Protein AF-A0AAW8LAY3-F1 (afdb_monomer_lite)

Secondary structure (DSSP, 8-state):
-HHHHGGG---------HHHHIIIIITTHHHHHHHHSS--HHHHHHHHHHHHHHHHHHHTT--EEE----GGGTTSGGGSHHHHHHHHHHHHTTT-EEE-TTTTT--SHHHHHHHHHHTT---S--PPPPTTTTSSPPPPHHHHHHHHHHHHHHHHHHHHHHTT------S---------

Sequence (180 aa):
MRSRFGGLMLRHVKQDISGSFRSLAIADLEQDILTYRKNLVLLGEKIAIHCHVIDYCKRNDITIVNDGIAVYQKEFPEQRSVAKDYFVEFMKGYGITYESPIYDWAQSSDDVKYKLLQLGLSTKSLEGLSIFADSFTTPSDEVVLQYLRDKERKAVDIIDFFQGSIVNSSTSLEGSRYAK

Foldseek 3Di:
DCVVCPPVDPDDDDDDLPVQLCVQQNVCPVVLCVVQVWRCSVVSVLLSVLLVVLLVCVVVVNAEAEDAQAQCVCLRLCNNPLNVVVSCVVSVVSNHHYYHPCHDVPNDLVSVLVVCVVVVHDSDDPDDDDPSPPPGGRGDSVSSNVSCVVSVVVSVVSSCVSVVNPPPPDDDPDDDDDDD

Radius of gyration: 19.92 Å; chains: 1; bounding box: 48×43×68 Å

pLDDT: mean 88.76, std 15.44, range [35.16, 98.69]

Organism: NCBI:txid544580

Structure (mmCIF, N/CA/C/O backbone):
data_AF-A0AAW8LAY3-F1
#
_entry.id   AF-A0AAW8LAY3-F1
#
loop_
_atom_site.group_PDB
_atom_site.id
_atom_site.type_symbol
_atom_site.label_atom_id
_atom_site.label_alt_id
_atom_site.label_comp_id
_atom_site.label_asym_id
_atom_site.label_entity_id
_atom_site.label_seq_id
_atom_site.pdbx_PDB_ins_code
_atom_site.Cartn_x
_atom_site.Cartn_y
_atom_site.Cartn_z
_atom_site.occupancy
_atom_site.B_iso_or_equiv
_atom_site.auth_seq_id
_atom_site.auth_comp_id
_atom_site.auth_asym_id
_atom_site.auth_atom_id
_atom_site.pdbx_PDB_model_num
ATOM 1 N N . MET A 1 1 ? -6.657 -17.813 15.438 1.00 66.62 1 MET A N 1
ATOM 2 C CA . MET A 1 1 ? -6.181 -16.479 15.872 1.00 66.62 1 MET A CA 1
ATOM 3 C C . MET A 1 1 ? -6.601 -16.137 17.305 1.00 66.62 1 MET A C 1
ATOM 5 O O . MET A 1 1 ? -5.699 -15.908 18.096 1.00 66.62 1 MET A O 1
ATOM 9 N N . ARG A 1 2 ? -7.890 -16.198 17.709 1.00 72.88 2 ARG A N 1
ATOM 10 C CA . ARG A 1 2 ? -8.289 -15.997 19.134 1.00 72.88 2 ARG A CA 1
ATOM 11 C C . ARG A 1 2 ? -7.567 -16.928 20.113 1.00 72.88 2 ARG A C 1
ATOM 13 O O . ARG A 1 2 ? -7.111 -16.473 21.147 1.00 72.88 2 ARG A O 1
ATOM 20 N N . SER A 1 3 ? -7.385 -18.198 19.751 1.00 74.38 3 SER A N 1
ATOM 21 C CA . SER A 1 3 ? -6.624 -19.167 20.556 1.00 74.38 3 SER A CA 1
ATOM 22 C C . SER A 1 3 ? -5.154 -18.789 20.783 1.00 74.38 3 SER A C 1
ATOM 24 O O . SER A 1 3 ? -4.560 -19.259 21.742 1.00 74.38 3 SER A O 1
ATOM 26 N N . ARG A 1 4 ? -4.566 -17.958 19.910 1.00 72.31 4 ARG A N 1
ATOM 27 C CA . ARG A 1 4 ? -3.151 -17.559 19.961 1.00 72.31 4 ARG A CA 1
ATOM 28 C C . ARG A 1 4 ? -2.944 -16.190 20.613 1.00 72.31 4 ARG A C 1
ATOM 30 O O . ARG A 1 4 ? -1.935 -15.994 21.269 1.00 72.31 4 ARG A O 1
ATOM 37 N N . PHE A 1 5 ? -3.884 -15.261 20.428 1.00 77.50 5 PHE A N 1
ATOM 38 C CA . PHE A 1 5 ? -3.764 -13.869 20.888 1.00 77.50 5 PHE A CA 1
ATOM 39 C C . PHE A 1 5 ? -4.748 -13.495 22.010 1.00 77.50 5 PHE A C 1
ATOM 41 O O . PHE A 1 5 ? -4.717 -12.374 22.508 1.00 77.50 5 PHE A O 1
ATOM 48 N N . GLY A 1 6 ? -5.615 -14.420 22.433 1.00 80.56 6 GLY A N 1
ATOM 49 C CA . GLY A 1 6 ? -6.533 -14.230 23.557 1.00 80.56 6 GLY A CA 1
ATOM 50 C C . GLY A 1 6 ? -7.380 -12.961 23.429 1.00 80.56 6 GLY A C 1
ATOM 51 O O . GLY A 1 6 ? -7.907 -12.659 22.357 1.00 80.56 6 GLY A O 1
ATOM 52 N N . GLY A 1 7 ? -7.484 -12.214 24.532 1.00 83.75 7 GLY A N 1
ATOM 53 C CA . GLY A 1 7 ? -8.219 -10.948 24.605 1.00 83.75 7 GLY A CA 1
ATOM 54 C C . GLY A 1 7 ? -7.573 -9.777 23.855 1.00 83.75 7 GLY A C 1
ATOM 55 O O . GLY A 1 7 ? -8.236 -8.764 23.666 1.00 83.75 7 GLY A O 1
ATOM 56 N N . LEU A 1 8 ? -6.324 -9.910 23.386 1.00 84.00 8 LEU A N 1
ATOM 57 C CA . LEU A 1 8 ? -5.666 -8.866 22.588 1.00 84.00 8 LEU A CA 1
ATOM 58 C C . LEU A 1 8 ? -6.266 -8.760 21.183 1.00 84.00 8 LEU A C 1
ATOM 60 O O . LEU A 1 8 ? -6.207 -7.707 20.557 1.00 84.00 8 LEU A O 1
ATOM 64 N N . MET A 1 9 ? -6.854 -9.847 20.673 1.00 84.81 9 MET A N 1
ATOM 65 C CA . MET A 1 9 ? -7.484 -9.844 19.360 1.00 84.81 9 MET A CA 1
ATOM 66 C C . MET A 1 9 ? -8.998 -9.678 19.479 1.00 84.81 9 MET A C 1
ATOM 68 O O . MET A 1 9 ? -9.739 -10.641 19.698 1.00 84.81 9 MET A O 1
ATOM 72 N N . LEU A 1 10 ? -9.463 -8.458 19.220 1.00 85.00 10 LEU A N 1
ATOM 73 C CA . LEU A 1 10 ? -10.889 -8.139 19.194 1.00 85.00 10 LEU A CA 1
ATOM 74 C C . LEU A 1 10 ? -11.598 -8.856 18.032 1.00 85.00 10 LEU A C 1
ATOM 76 O O . LEU A 1 10 ? -12.568 -9.598 18.233 1.00 85.00 10 LEU A O 1
ATOM 80 N N . ARG A 1 11 ? -11.077 -8.687 16.811 1.00 88.31 11 ARG A N 1
ATOM 81 C CA . ARG A 1 11 ? -11.679 -9.178 15.565 1.00 88.31 11 ARG A CA 1
ATOM 82 C C . ARG A 1 11 ? -10.597 -9.534 14.541 1.00 88.31 11 ARG A C 1
ATOM 84 O O . ARG A 1 11 ? -9.532 -8.933 14.529 1.00 88.31 11 ARG A O 1
ATOM 91 N N . HIS A 1 12 ? -10.892 -10.507 13.684 1.00 89.94 12 HIS A N 1
ATOM 92 C CA . HIS A 1 12 ? -10.096 -10.839 12.504 1.00 89.94 12 HIS A CA 1
ATOM 93 C C . HIS A 1 12 ? -11.030 -10.853 11.299 1.00 89.94 12 HIS A C 1
ATOM 95 O O . HIS A 1 12 ? -12.048 -11.546 11.329 1.00 89.94 12 HIS A O 1
ATOM 101 N N . VAL A 1 13 ? -10.694 -10.077 10.273 1.00 91.31 13 VAL A N 1
ATOM 102 C CA . VAL A 1 13 ? -11.484 -9.940 9.048 1.00 91.31 13 VAL A CA 1
ATOM 103 C C . VAL A 1 13 ? -10.596 -10.288 7.867 1.00 91.31 13 VAL A C 1
ATOM 105 O O . VAL A 1 13 ? -9.427 -9.917 7.840 1.00 91.31 13 VAL A O 1
ATOM 108 N N . LYS A 1 14 ? -11.165 -11.012 6.906 1.00 92.94 14 LYS A N 1
ATOM 109 C CA . LYS A 1 14 ? -10.557 -11.240 5.598 1.00 92.94 14 LYS A CA 1
ATOM 110 C C . LYS A 1 14 ? -11.341 -10.429 4.579 1.00 92.94 14 LYS A C 1
ATOM 112 O O . LYS A 1 14 ? -12.565 -10.532 4.563 1.00 92.94 14 LYS A O 1
ATOM 117 N N . GLN A 1 15 ? -10.639 -9.643 3.776 1.00 93.31 15 GLN A N 1
ATOM 118 C CA . GLN A 1 15 ? -11.219 -8.884 2.672 1.00 93.31 15 GLN A CA 1
ATOM 119 C C . GLN A 1 15 ? -10.781 -9.514 1.354 1.00 93.31 15 GLN A C 1
ATOM 121 O O . GLN A 1 15 ? -9.627 -9.925 1.223 1.00 93.31 15 GLN A O 1
ATOM 126 N N . ASP A 1 16 ? -11.709 -9.616 0.407 1.00 95.56 16 ASP A N 1
ATOM 127 C CA . ASP A 1 16 ? -11.396 -10.019 -0.960 1.00 95.56 16 ASP A CA 1
ATOM 128 C C . ASP A 1 16 ? -11.080 -8.774 -1.789 1.00 95.56 16 ASP A C 1
ATOM 130 O O . ASP A 1 16 ? -11.956 -7.955 -2.066 1.00 95.56 16 ASP A O 1
ATOM 134 N N . ILE A 1 17 ? -9.818 -8.648 -2.192 1.00 97.31 17 ILE A N 1
ATOM 135 C CA . ILE A 1 17 ? -9.336 -7.524 -2.994 1.00 97.31 17 ILE A CA 1
ATOM 136 C C . ILE A 1 17 ? -9.326 -7.821 -4.497 1.00 97.31 17 ILE A C 1
ATOM 138 O O . ILE A 1 17 ? -8.898 -6.967 -5.270 1.00 97.31 17 ILE A O 1
ATOM 142 N N . SER A 1 18 ? -9.763 -9.008 -4.935 1.00 97.00 18 SER A N 1
ATOM 143 C CA . SER A 1 18 ? -9.556 -9.524 -6.298 1.00 97.00 18 SER A CA 1
ATOM 144 C C . SER A 1 18 ? -9.997 -8.560 -7.405 1.00 97.00 18 SER A C 1
ATOM 146 O O . SER A 1 18 ? -9.266 -8.367 -8.379 1.00 97.00 18 SER A O 1
ATOM 148 N N . GLY A 1 19 ? -11.146 -7.895 -7.247 1.00 97.62 19 GLY A N 1
ATOM 149 C CA . GLY A 1 19 ? -11.651 -6.907 -8.206 1.00 97.62 19 GLY A CA 1
ATOM 150 C C . GLY A 1 19 ? -10.772 -5.654 -8.312 1.00 97.62 19 GLY A C 1
ATOM 151 O O . GLY A 1 19 ? -10.425 -5.224 -9.417 1.00 97.62 19 GLY A O 1
ATOM 152 N N . SER A 1 20 ? -10.363 -5.090 -7.174 1.00 98.19 20 SER A N 1
ATOM 153 C CA . SER A 1 20 ? -9.474 -3.919 -7.126 1.00 98.19 20 SER A CA 1
ATOM 154 C C . SER A 1 20 ? -8.066 -4.269 -7.586 1.00 98.19 20 SER A C 1
ATOM 156 O O . SER A 1 20 ? -7.482 -3.520 -8.360 1.00 98.19 20 SER A O 1
ATOM 158 N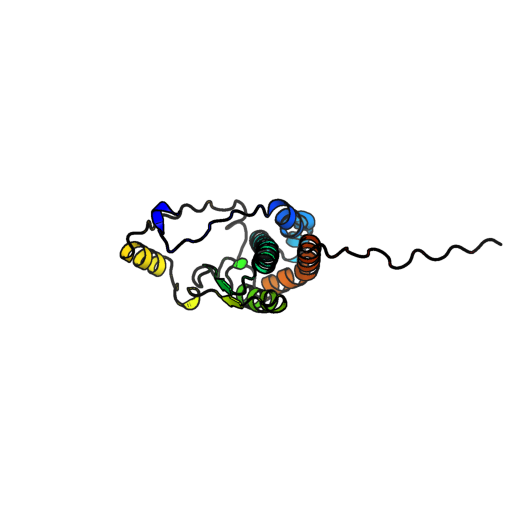 N . PHE A 1 21 ? -7.553 -5.432 -7.186 1.00 98.12 21 PHE A N 1
ATOM 159 C CA . PHE A 1 21 ? -6.267 -5.954 -7.635 1.00 98.12 21 PHE A CA 1
ATOM 160 C C . PHE A 1 21 ? -6.243 -6.128 -9.153 1.00 98.12 21 PHE A C 1
ATOM 162 O O . PHE A 1 21 ? -5.358 -5.592 -9.820 1.00 98.12 21 PHE A O 1
ATOM 169 N N . ARG A 1 22 ? -7.259 -6.790 -9.727 1.00 97.88 22 ARG A N 1
ATOM 170 C CA . ARG A 1 22 ? -7.385 -6.922 -11.183 1.00 97.88 22 ARG A CA 1
ATOM 171 C C . ARG A 1 22 ? -7.383 -5.552 -11.853 1.00 97.88 22 ARG A C 1
ATOM 173 O O . ARG A 1 22 ? -6.690 -5.364 -12.845 1.00 97.88 22 ARG A O 1
ATOM 180 N N . SER A 1 23 ? -8.142 -4.606 -11.311 1.00 97.94 23 SER A N 1
ATOM 181 C CA . SER A 1 23 ? -8.278 -3.271 -11.892 1.00 97.94 23 SER A CA 1
ATOM 182 C C . SER A 1 23 ? -6.981 -2.465 -11.819 1.00 97.94 23 SER A C 1
ATOM 184 O O . SER A 1 23 ? -6.627 -1.820 -12.798 1.00 97.94 23 SER A O 1
ATOM 186 N N . LEU A 1 24 ? -6.265 -2.491 -10.697 1.00 98.12 24 LEU A N 1
ATOM 187 C CA . LEU A 1 24 ? -5.084 -1.652 -10.469 1.00 98.12 24 LEU A CA 1
ATOM 188 C C . LEU A 1 24 ? -3.796 -2.260 -11.034 1.00 98.12 24 LEU A C 1
ATOM 190 O O . LEU A 1 24 ? -2.996 -1.533 -11.616 1.00 98.12 24 LEU A O 1
ATOM 194 N N . ALA A 1 25 ? -3.608 -3.572 -10.877 1.00 96.94 25 ALA A N 1
ATOM 195 C CA . ALA A 1 25 ? -2.337 -4.239 -11.150 1.00 96.94 25 ALA A CA 1
ATOM 196 C C . ALA A 1 25 ? -2.326 -5.076 -12.438 1.00 96.94 25 ALA A C 1
ATOM 198 O O . ALA A 1 25 ? -1.262 -5.288 -13.010 1.00 96.94 25 ALA A 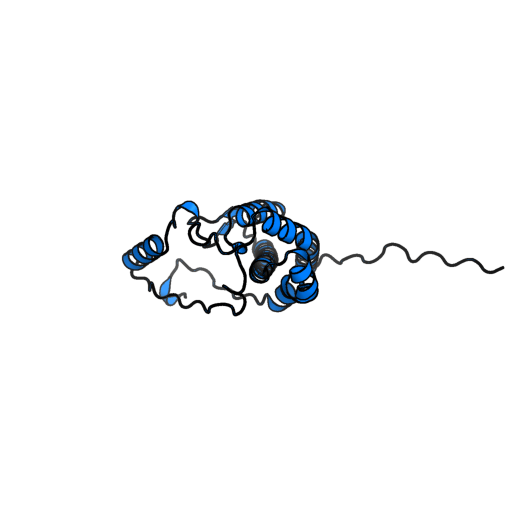O 1
ATOM 199 N N . ILE A 1 26 ? -3.484 -5.587 -12.883 1.00 97.62 26 ILE A N 1
ATOM 200 C CA . ILE A 1 26 ? -3.544 -6.585 -13.969 1.00 97.62 26 ILE A CA 1
ATOM 201 C C . ILE A 1 26 ? -4.116 -6.019 -15.269 1.00 97.62 26 ILE A C 1
ATOM 203 O O . ILE A 1 26 ? -3.617 -6.348 -16.340 1.00 97.62 26 ILE A O 1
ATOM 207 N N . ALA A 1 27 ? -5.159 -5.188 -15.197 1.00 97.19 27 ALA A N 1
ATOM 208 C CA . ALA A 1 27 ? -5.885 -4.707 -16.374 1.00 97.19 27 ALA A CA 1
ATOM 209 C C . ALA A 1 27 ? -4.978 -3.979 -17.379 1.00 97.19 27 ALA A C 1
ATOM 211 O O . ALA A 1 27 ? -5.154 -4.146 -18.581 1.00 97.19 27 ALA A O 1
ATOM 212 N N . ASP A 1 28 ? -3.990 -3.242 -16.868 1.00 94.69 28 ASP A N 1
ATOM 213 C CA . ASP A 1 28 ? -3.059 -2.431 -17.654 1.00 94.69 28 ASP A CA 1
ATOM 214 C C . ASP A 1 28 ? -1.626 -3.012 -17.627 1.00 94.69 28 ASP A C 1
ATOM 216 O O . ASP A 1 28 ? -0.666 -2.316 -17.945 1.00 94.69 28 ASP A O 1
ATOM 220 N N . LEU A 1 29 ? -1.464 -4.289 -17.242 1.00 96.31 29 LEU A N 1
ATOM 221 C CA . LEU A 1 29 ? -0.156 -4.896 -16.951 1.00 96.31 29 LEU A CA 1
ATOM 222 C C . LEU A 1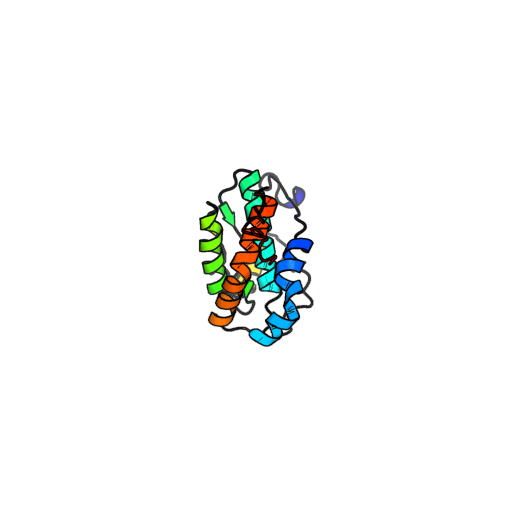 29 ? 0.823 -4.821 -18.128 1.00 96.31 29 LEU A C 1
ATOM 224 O O . LEU A 1 29 ? 2.000 -4.533 -17.934 1.00 96.31 29 LEU A O 1
ATOM 228 N N . GLU A 1 30 ? 0.353 -5.083 -19.347 1.00 97.38 30 GLU A N 1
ATOM 229 C CA . GLU A 1 30 ? 1.197 -4.996 -20.543 1.00 97.38 30 GLU A CA 1
ATOM 230 C C . GLU A 1 30 ? 1.746 -3.576 -20.727 1.00 97.38 30 GLU A C 1
ATOM 232 O O . GLU A 1 30 ? 2.952 -3.390 -20.897 1.00 97.38 30 GLU A O 1
ATOM 237 N N . GLN A 1 31 ? 0.878 -2.567 -20.613 1.00 97.62 31 GLN A N 1
ATOM 238 C CA . GLN A 1 31 ? 1.274 -1.169 -20.731 1.00 97.62 31 GLN A CA 1
ATOM 239 C C . GLN A 1 31 ? 2.221 -0.757 -19.597 1.00 97.62 31 GLN A C 1
ATOM 241 O O . GLN A 1 31 ? 3.205 -0.059 -19.848 1.00 97.62 31 GLN A O 1
ATOM 246 N N . ASP A 1 32 ? 1.974 -1.221 -18.371 1.00 97.00 32 ASP A N 1
ATOM 247 C CA . ASP A 1 32 ? 2.849 -0.971 -17.225 1.00 97.00 32 ASP A CA 1
ATOM 248 C C . ASP A 1 32 ? 4.250 -1.569 -17.467 1.00 97.00 32 ASP A C 1
ATOM 250 O O . ASP A 1 32 ? 5.263 -0.892 -17.277 1.00 97.00 32 ASP A O 1
ATOM 254 N N . ILE A 1 33 ? 4.341 -2.805 -17.974 1.00 96.31 33 ILE A N 1
ATOM 255 C CA . ILE A 1 33 ? 5.625 -3.444 -18.305 1.00 96.31 33 ILE A CA 1
ATOM 256 C C . ILE A 1 33 ? 6.366 -2.656 -19.391 1.00 96.31 33 ILE A C 1
ATOM 258 O O . ILE A 1 33 ? 7.568 -2.415 -19.256 1.00 96.31 33 ILE A O 1
ATOM 262 N N . LEU A 1 34 ? 5.676 -2.230 -20.451 1.00 97.38 34 LEU A N 1
ATOM 263 C CA . LEU A 1 34 ? 6.288 -1.458 -21.539 1.00 97.38 34 LEU A CA 1
ATOM 264 C C . LEU A 1 34 ? 6.784 -0.083 -21.070 1.00 97.38 34 LEU A C 1
ATOM 266 O O . LEU A 1 34 ? 7.837 0.377 -21.520 1.00 97.38 34 LEU A O 1
ATOM 270 N N . THR A 1 35 ? 6.050 0.543 -20.150 1.00 97.62 35 THR A N 1
ATOM 271 C CA . THR A 1 35 ? 6.334 1.888 -19.636 1.00 97.62 35 THR A CA 1
ATOM 272 C C . THR A 1 35 ? 7.478 1.869 -18.628 1.00 97.62 35 THR A C 1
ATOM 274 O O . THR A 1 35 ? 8.488 2.545 -18.815 1.00 97.62 35 THR A O 1
ATOM 277 N N . TYR A 1 36 ? 7.351 1.068 -17.570 1.00 96.88 36 TYR A N 1
ATOM 278 C CA . TYR A 1 36 ? 8.288 1.095 -16.446 1.00 96.88 36 TYR A CA 1
ATOM 279 C C . TYR A 1 36 ? 9.443 0.111 -16.609 1.00 96.88 36 TYR A C 1
ATOM 281 O O . TYR A 1 36 ? 10.474 0.270 -15.957 1.00 96.88 36 TYR A O 1
ATOM 289 N N . ARG A 1 37 ? 9.294 -0.911 -17.468 1.00 95.69 37 ARG A N 1
ATOM 290 C CA . ARG A 1 37 ? 10.273 -2.000 -17.669 1.00 95.69 37 ARG A CA 1
ATOM 291 C C . ARG A 1 37 ? 10.641 -2.718 -16.368 1.00 95.69 37 ARG A C 1
ATOM 293 O O . ARG A 1 37 ? 11.778 -3.155 -16.171 1.00 95.69 37 ARG A O 1
ATOM 300 N N . LYS A 1 38 ? 9.670 -2.806 -15.460 1.00 95.00 38 LYS A N 1
ATOM 301 C CA . LYS A 1 38 ? 9.770 -3.376 -14.114 1.00 95.00 38 LYS A CA 1
ATOM 302 C C . LYS A 1 38 ? 8.473 -4.108 -13.789 1.00 95.00 38 LYS A C 1
ATOM 304 O O . LYS A 1 38 ? 7.419 -3.737 -14.296 1.00 95.00 38 LYS A O 1
ATOM 309 N N . ASN A 1 39 ? 8.547 -5.118 -12.924 1.00 94.12 39 ASN A N 1
ATOM 310 C CA . ASN A 1 39 ? 7.347 -5.727 -12.362 1.00 94.12 39 ASN A CA 1
ATOM 311 C C . ASN A 1 39 ? 6.911 -4.946 -11.118 1.00 94.12 39 ASN A C 1
ATOM 313 O O . ASN A 1 39 ? 7.627 -4.913 -10.120 1.00 94.12 39 ASN A O 1
ATOM 317 N N . LEU A 1 40 ? 5.737 -4.321 -11.206 1.00 96.56 40 LEU A N 1
ATOM 318 C CA . LEU A 1 40 ? 5.128 -3.514 -10.146 1.00 96.56 40 LEU A CA 1
ATOM 319 C C . LEU A 1 40 ? 3.779 -4.097 -9.689 1.00 96.56 40 LEU A C 1
ATOM 321 O O . LEU A 1 40 ? 2.995 -3.414 -9.037 1.00 96.56 40 LEU A O 1
ATOM 325 N N . VAL A 1 41 ? 3.503 -5.371 -9.997 1.00 96.81 41 VAL A N 1
ATOM 326 C CA . VAL A 1 41 ? 2.225 -6.030 -9.675 1.00 96.81 41 VAL A CA 1
ATOM 327 C C . VAL A 1 41 ? 1.947 -6.031 -8.170 1.00 96.81 41 VAL A C 1
ATOM 329 O O . VAL A 1 41 ? 0.833 -5.708 -7.768 1.00 96.81 41 VAL A O 1
ATOM 332 N N . LEU A 1 42 ? 2.949 -6.329 -7.333 1.00 95.31 42 LEU A N 1
ATOM 333 C CA . LEU A 1 42 ? 2.798 -6.326 -5.867 1.00 95.31 42 LEU A CA 1
ATOM 334 C C . LEU A 1 42 ? 2.624 -4.912 -5.294 1.00 95.31 42 LEU A C 1
ATOM 336 O O . LEU A 1 42 ? 1.928 -4.717 -4.298 1.00 95.31 42 LEU A O 1
ATOM 340 N N . LEU A 1 43 ? 3.174 -3.897 -5.965 1.00 97.19 43 LEU A N 1
ATOM 341 C CA . LEU A 1 43 ? 2.898 -2.502 -5.630 1.00 97.19 43 LEU A CA 1
ATOM 342 C C . LEU A 1 43 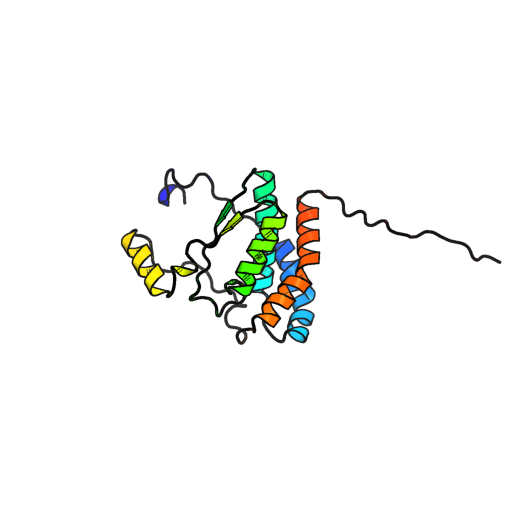? 1.437 -2.154 -5.943 1.00 97.19 43 LEU A C 1
ATOM 344 O O . LEU A 1 43 ? 0.758 -1.573 -5.101 1.00 97.19 43 LEU A O 1
ATOM 348 N N . GLY A 1 44 ? 0.923 -2.580 -7.102 1.00 98.06 44 GLY A N 1
ATOM 349 C CA . GLY A 1 44 ? -0.492 -2.449 -7.458 1.00 98.06 44 GLY A CA 1
ATOM 350 C C . GLY A 1 44 ? -1.431 -3.212 -6.513 1.00 98.06 44 GLY A C 1
ATOM 351 O O . GLY A 1 44 ? -2.490 -2.702 -6.146 1.00 98.06 44 GLY A O 1
ATOM 352 N N . GLU A 1 45 ? -1.027 -4.397 -6.049 1.00 97.12 45 GLU A N 1
ATOM 353 C CA . GLU A 1 45 ? -1.721 -5.133 -4.986 1.00 97.12 45 GLU A CA 1
ATOM 354 C C . GLU A 1 45 ? -1.759 -4.332 -3.682 1.00 97.12 45 GLU A C 1
ATOM 356 O O . GLU A 1 45 ? -2.824 -4.208 -3.074 1.00 97.12 45 GLU A O 1
ATOM 361 N N . LYS A 1 46 ? -0.644 -3.706 -3.281 1.00 97.56 46 LYS A N 1
ATOM 362 C CA . LYS A 1 46 ? -0.617 -2.854 -2.088 1.00 97.56 46 LYS A CA 1
ATOM 363 C C . LYS A 1 46 ? -1.572 -1.665 -2.208 1.00 97.56 46 LYS A C 1
ATOM 365 O O . LYS A 1 46 ? -2.254 -1.359 -1.232 1.00 97.56 46 LYS A O 1
ATOM 370 N N . ILE A 1 47 ? -1.706 -1.046 -3.385 1.00 98.62 47 ILE A N 1
ATOM 371 C CA . ILE A 1 47 ? -2.721 0.001 -3.620 1.00 98.62 47 ILE A CA 1
ATOM 372 C C . ILE A 1 47 ? -4.135 -0.567 -3.424 1.00 98.62 47 ILE A C 1
ATOM 374 O O . ILE A 1 47 ? -4.958 0.043 -2.737 1.00 98.62 47 ILE A O 1
ATOM 378 N N . ALA A 1 48 ? -4.417 -1.754 -3.973 1.00 98.50 48 ALA A N 1
ATOM 379 C CA . ALA A 1 48 ? -5.710 -2.413 -3.806 1.00 98.50 48 ALA A CA 1
ATOM 380 C C . ALA A 1 48 ? -6.018 -2.690 -2.325 1.00 98.50 48 ALA A C 1
ATOM 382 O O . ALA A 1 48 ? -7.116 -2.380 -1.869 1.00 98.50 48 ALA A O 1
ATOM 383 N N . ILE A 1 49 ? -5.045 -3.187 -1.554 1.00 98.12 49 ILE A N 1
ATOM 384 C CA . ILE A 1 49 ? -5.180 -3.378 -0.102 1.00 98.12 49 ILE A CA 1
ATOM 385 C C . ILE A 1 49 ? -5.562 -2.060 0.581 1.00 98.12 49 ILE A C 1
ATOM 387 O O . ILE A 1 49 ? -6.523 -2.037 1.347 1.00 98.12 49 ILE A O 1
ATOM 391 N N . HIS A 1 50 ? -4.872 -0.956 0.274 1.00 98.56 50 HIS A N 1
ATOM 392 C CA . HIS A 1 50 ? -5.161 0.344 0.889 1.00 98.56 50 HIS A CA 1
ATOM 393 C C . HIS A 1 50 ? -6.571 0.844 0.566 1.00 98.56 50 HIS A C 1
ATOM 395 O O . HIS A 1 50 ? -7.243 1.347 1.462 1.00 98.56 50 HIS A O 1
ATOM 401 N N . CYS A 1 51 ? -7.075 0.632 -0.656 1.00 98.62 51 CYS A N 1
ATOM 402 C CA . CYS A 1 51 ? -8.455 0.994 -1.005 1.00 98.62 51 CYS A CA 1
ATOM 403 C C . CYS A 1 51 ? -9.480 0.301 -0.089 1.00 98.62 51 CYS A C 1
ATOM 405 O O . CYS A 1 51 ? -10.409 0.934 0.415 1.00 98.62 51 CYS A O 1
ATOM 407 N N . HIS A 1 52 ? -9.290 -0.998 0.158 1.00 98.38 52 HIS A N 1
ATOM 408 C CA . HIS A 1 52 ? -10.171 -1.796 1.018 1.00 98.38 52 HIS A CA 1
ATOM 409 C C . HIS A 1 52 ? -10.001 -1.466 2.502 1.00 98.38 52 HIS A C 1
ATOM 411 O O . HIS A 1 52 ? -10.982 -1.436 3.243 1.00 98.38 52 HIS A O 1
ATOM 417 N N . VAL A 1 53 ? -8.771 -1.191 2.945 1.00 97.94 53 VAL A N 1
ATOM 418 C CA . VAL A 1 53 ? -8.498 -0.748 4.318 1.00 97.94 53 VAL A CA 1
ATOM 419 C C . VAL A 1 53 ? -9.181 0.588 4.590 1.00 97.94 53 VAL A C 1
ATOM 421 O O . VAL A 1 53 ? -9.830 0.715 5.622 1.00 97.94 53 VAL A O 1
ATOM 424 N N . ILE A 1 54 ? -9.106 1.550 3.666 1.00 98.31 54 ILE A N 1
ATOM 425 C CA . ILE A 1 54 ? -9.768 2.855 3.802 1.00 98.31 54 ILE A CA 1
ATOM 426 C C . ILE A 1 54 ? -11.280 2.688 3.959 1.00 98.31 54 ILE A C 1
ATOM 428 O O . ILE A 1 54 ? -11.854 3.231 4.904 1.00 98.31 54 ILE A O 1
ATOM 432 N N . ASP A 1 55 ? -11.929 1.924 3.073 1.00 97.38 55 ASP A N 1
ATOM 433 C CA . ASP A 1 55 ? -13.372 1.662 3.167 1.00 97.38 55 ASP A CA 1
ATOM 434 C C . ASP A 1 55 ? -13.740 1.004 4.504 1.00 97.38 55 ASP A C 1
ATOM 436 O O . ASP A 1 55 ? -14.618 1.483 5.229 1.00 97.38 55 ASP A O 1
ATOM 440 N N . TYR A 1 56 ? -13.015 -0.050 4.879 1.00 96.69 56 TYR A N 1
ATOM 441 C CA . TYR A 1 56 ? -13.255 -0.753 6.129 1.00 96.69 56 TYR A CA 1
ATOM 442 C C . TYR A 1 56 ? -13.070 0.160 7.346 1.00 96.69 56 TYR A C 1
ATOM 444 O O . TYR A 1 56 ? -13.903 0.145 8.254 1.00 96.69 56 TYR A O 1
ATOM 452 N N . CYS A 1 57 ? -12.012 0.968 7.366 1.00 96.94 57 CYS A N 1
ATOM 453 C CA . CYS A 1 57 ? -11.735 1.909 8.441 1.00 96.94 57 CYS A CA 1
ATOM 454 C C . CYS A 1 57 ? -12.852 2.940 8.586 1.00 96.94 57 CYS A C 1
ATOM 456 O O . CYS A 1 57 ? -13.374 3.100 9.689 1.00 96.94 57 CYS A O 1
ATOM 458 N N . LYS A 1 58 ? -13.295 3.555 7.482 1.00 95.94 58 LYS A N 1
ATOM 459 C CA . LYS A 1 58 ? -14.402 4.520 7.509 1.00 95.94 58 LYS A CA 1
ATOM 460 C C . LYS A 1 58 ? -15.711 3.907 8.002 1.00 95.94 58 LYS A C 1
ATOM 462 O O . LYS A 1 58 ? -16.409 4.526 8.791 1.00 95.94 58 LYS A O 1
ATOM 467 N N . ARG A 1 59 ? -16.038 2.680 7.587 1.00 95.31 59 ARG A N 1
ATOM 468 C CA . ARG A 1 59 ? -17.263 1.978 8.024 1.00 95.31 59 ARG A CA 1
ATOM 469 C C . ARG A 1 59 ? -17.254 1.558 9.496 1.00 95.31 59 ARG A C 1
ATOM 471 O O . ARG A 1 59 ? -18.286 1.127 10.002 1.00 95.31 59 ARG A O 1
ATOM 478 N N . ASN A 1 60 ? -16.094 1.587 10.150 1.00 96.06 60 ASN A N 1
ATOM 479 C CA . ASN A 1 60 ? -15.910 1.100 11.518 1.00 96.06 60 ASN A CA 1
ATOM 480 C C . ASN A 1 60 ? -15.304 2.165 12.449 1.00 96.06 60 ASN A C 1
ATOM 482 O O . ASN A 1 60 ? -14.852 1.801 13.533 1.00 96.06 60 ASN A O 1
ATOM 486 N N . ASP A 1 61 ? -15.254 3.432 12.025 1.00 96.06 61 ASP A N 1
ATOM 487 C CA . ASP A 1 61 ? -14.676 4.548 12.786 1.00 96.06 61 ASP A CA 1
ATOM 488 C C . ASP A 1 61 ? -13.238 4.274 13.282 1.00 96.06 61 ASP A C 1
ATOM 490 O O . ASP A 1 61 ? -12.850 4.636 14.394 1.00 96.06 61 ASP A O 1
ATOM 494 N N . ILE A 1 62 ? -12.430 3.600 12.456 1.00 96.75 62 ILE A N 1
ATOM 495 C CA . ILE A 1 62 ? -11.025 3.291 12.757 1.00 96.75 62 ILE A CA 1
ATOM 496 C C . ILE A 1 62 ? -10.138 4.355 12.115 1.00 96.75 62 ILE A C 1
ATOM 498 O O . ILE A 1 62 ? -10.124 4.504 10.897 1.00 96.75 62 ILE A O 1
ATOM 502 N N . THR A 1 63 ? -9.345 5.044 12.931 1.00 98.00 63 THR A N 1
ATOM 503 C CA . THR A 1 63 ? -8.476 6.146 12.487 1.00 98.00 63 THR A CA 1
ATOM 504 C C . THR A 1 63 ? -6.990 5.806 12.490 1.00 98.00 63 THR A C 1
ATOM 506 O O . THR A 1 63 ? -6.191 6.622 12.050 1.00 98.00 63 THR A O 1
ATOM 509 N N . ILE A 1 64 ? -6.596 4.621 12.967 1.00 98.19 64 ILE A N 1
ATOM 510 C CA . ILE A 1 64 ? -5.193 4.192 13.041 1.00 98.19 64 ILE A CA 1
ATOM 511 C C . ILE A 1 64 ? -5.042 2.838 12.354 1.00 98.19 64 ILE A C 1
ATOM 513 O O . ILE A 1 64 ? -5.786 1.898 12.650 1.00 98.19 64 ILE A O 1
ATOM 517 N N . VAL A 1 65 ? -4.066 2.736 11.455 1.00 98.12 65 VAL A N 1
ATOM 518 C CA . VAL A 1 65 ? -3.698 1.506 10.752 1.00 98.12 65 VAL A CA 1
ATOM 519 C C . VAL A 1 65 ? -2.202 1.288 10.897 1.00 98.12 65 VAL A C 1
ATOM 521 O O . VAL A 1 65 ? -1.415 2.141 10.504 1.00 98.12 65 VAL A O 1
ATOM 524 N N . ASN A 1 66 ? -1.827 0.107 11.383 1.00 97.56 66 ASN A N 1
ATOM 525 C CA . ASN A 1 66 ? -0.435 -0.315 11.466 1.00 97.56 66 ASN A CA 1
ATOM 526 C C . ASN A 1 66 ? -0.193 -1.467 10.498 1.00 97.56 66 ASN A C 1
ATOM 528 O O . ASN A 1 66 ? -0.986 -2.414 10.466 1.00 97.56 66 ASN A O 1
ATOM 532 N N . ASP A 1 67 ? 0.913 -1.427 9.763 1.00 95.44 67 ASP A N 1
ATOM 533 C CA . ASP A 1 67 ? 1.386 -2.563 8.979 1.00 95.44 67 ASP A CA 1
ATOM 534 C C . ASP A 1 67 ? 2.736 -3.107 9.470 1.00 95.44 67 ASP A C 1
ATOM 536 O O . ASP A 1 67 ? 3.326 -2.637 10.447 1.00 95.44 67 ASP A O 1
ATOM 540 N N . GLY A 1 68 ? 3.173 -4.186 8.821 1.00 92.38 68 GLY A N 1
ATOM 541 C CA . GLY A 1 68 ? 4.364 -4.943 9.189 1.00 92.38 68 GLY A CA 1
ATOM 542 C C . GLY A 1 68 ? 5.510 -4.840 8.189 1.00 92.38 68 GLY A C 1
ATOM 543 O O . GLY A 1 68 ? 6.316 -5.765 8.158 1.00 92.38 68 GLY A O 1
ATOM 544 N N . ILE A 1 69 ? 5.582 -3.792 7.356 1.00 93.81 69 ILE A N 1
ATOM 545 C CA . ILE A 1 69 ? 6.739 -3.644 6.459 1.00 93.81 69 ILE A CA 1
ATOM 546 C C . ILE A 1 69 ? 8.026 -3.399 7.246 1.00 93.81 69 ILE A C 1
ATOM 548 O O . ILE A 1 69 ? 8.012 -2.806 8.328 1.00 93.81 69 ILE A O 1
ATOM 552 N N . ALA A 1 70 ? 9.148 -3.825 6.675 1.00 93.00 70 ALA A N 1
ATOM 553 C CA . ALA A 1 70 ? 10.459 -3.741 7.304 1.00 93.00 70 ALA A CA 1
ATOM 554 C C . ALA A 1 70 ? 11.513 -3.182 6.341 1.00 93.00 70 ALA A C 1
ATOM 556 O O . ALA A 1 70 ? 11.520 -3.512 5.157 1.00 93.00 70 ALA A O 1
ATOM 557 N N . VAL A 1 71 ? 12.456 -2.376 6.840 1.00 92.81 71 VAL A N 1
ATOM 558 C CA . VAL A 1 71 ? 13.465 -1.738 5.973 1.00 92.81 71 VAL A CA 1
ATOM 559 C C . VAL A 1 71 ? 14.402 -2.742 5.295 1.00 92.81 71 VAL A C 1
ATOM 561 O O . VAL A 1 71 ? 14.911 -2.474 4.205 1.00 92.81 71 VAL A O 1
ATOM 564 N N . TYR A 1 72 ? 14.617 -3.918 5.895 1.00 90.69 72 TYR A N 1
ATOM 565 C CA . TYR A 1 72 ? 15.445 -4.965 5.288 1.00 90.69 72 TYR A CA 1
ATOM 566 C C . TYR A 1 72 ? 14.827 -5.578 4.027 1.00 90.69 72 TYR A C 1
ATOM 568 O O . TYR A 1 72 ? 15.530 -6.292 3.328 1.00 90.69 72 TYR A O 1
ATOM 576 N N . GLN A 1 73 ? 13.549 -5.290 3.761 1.00 89.31 73 GLN A N 1
ATOM 577 C CA . GLN A 1 73 ? 12.771 -5.746 2.610 1.00 89.31 73 GLN A CA 1
ATOM 578 C C . GLN A 1 73 ? 12.634 -4.652 1.530 1.00 89.31 73 GLN A C 1
ATOM 580 O O . GLN A 1 73 ? 11.771 -4.727 0.659 1.00 89.31 73 GLN A O 1
ATOM 585 N N . LYS A 1 74 ? 13.468 -3.601 1.572 1.00 90.06 74 LYS A N 1
ATOM 586 C CA . LYS A 1 74 ? 13.434 -2.448 0.645 1.00 90.06 74 LYS A CA 1
ATOM 587 C C . LYS A 1 74 ? 13.733 -2.784 -0.824 1.00 90.06 74 LYS A C 1
ATOM 589 O O . LYS A 1 74 ? 13.657 -1.911 -1.690 1.00 90.06 74 LYS A O 1
ATOM 594 N N . GLU A 1 75 ? 14.154 -4.002 -1.129 1.00 88.69 75 GLU A N 1
ATOM 595 C CA . GLU A 1 75 ? 14.237 -4.536 -2.486 1.00 88.69 75 GLU A CA 1
ATOM 596 C C . GLU A 1 75 ? 12.852 -4.750 -3.106 1.00 88.69 75 GLU A C 1
ATOM 598 O O . GLU A 1 75 ? 12.717 -4.646 -4.329 1.00 88.69 75 GLU A O 1
ATOM 603 N N . PHE A 1 76 ? 11.830 -4.972 -2.274 1.00 92.50 76 PHE A N 1
ATOM 604 C CA . PHE A 1 76 ? 10.444 -5.072 -2.700 1.00 92.50 76 PHE A CA 1
ATOM 605 C C . PHE A 1 76 ? 9.836 -3.667 -2.837 1.00 92.50 76 PHE A C 1
ATOM 607 O O . PHE A 1 76 ? 9.837 -2.899 -1.867 1.00 92.50 76 PHE A O 1
ATOM 614 N N . PRO A 1 77 ? 9.328 -3.288 -4.026 1.00 94.12 77 PRO A N 1
ATOM 615 C CA . PRO A 1 77 ? 8.851 -1.930 -4.305 1.00 94.12 77 PRO A CA 1
ATOM 616 C C . PRO A 1 77 ? 7.822 -1.414 -3.294 1.00 94.12 77 PRO A C 1
ATOM 618 O O . PRO A 1 77 ? 7.858 -0.255 -2.891 1.00 94.12 77 PRO A O 1
ATOM 621 N N . GLU A 1 78 ? 6.925 -2.291 -2.858 1.00 93.94 78 GLU A N 1
ATOM 622 C CA . GLU A 1 78 ? 5.826 -2.023 -1.937 1.00 93.94 78 GLU A CA 1
ATOM 623 C C . GLU A 1 78 ? 6.259 -1.837 -0.474 1.00 93.94 78 GLU A C 1
ATOM 625 O O . GLU A 1 78 ? 5.468 -1.371 0.353 1.00 93.94 78 GLU A O 1
ATOM 630 N N . GLN A 1 79 ? 7.509 -2.173 -0.148 1.00 93.88 79 GLN A N 1
ATOM 631 C CA . GLN A 1 79 ? 8.099 -2.003 1.182 1.00 93.88 79 GLN A CA 1
ATOM 632 C C . GLN A 1 79 ? 9.119 -0.862 1.250 1.00 93.88 79 GLN A C 1
ATOM 634 O O . GLN A 1 79 ? 9.656 -0.585 2.317 1.00 93.88 79 GLN A O 1
ATOM 639 N N . ARG A 1 80 ? 9.396 -0.175 0.138 1.00 94.62 80 ARG A N 1
ATOM 640 C CA . ARG A 1 80 ? 10.340 0.951 0.112 1.00 94.62 80 ARG A CA 1
ATOM 641 C C . ARG A 1 80 ? 9.836 2.162 0.886 1.00 94.62 80 ARG A C 1
ATOM 643 O O . ARG A 1 80 ? 8.633 2.407 0.950 1.00 94.62 80 ARG A O 1
ATOM 650 N N . SER A 1 81 ? 10.769 2.992 1.359 1.00 96.19 81 SER A N 1
ATOM 651 C CA . SER A 1 81 ? 10.452 4.266 2.020 1.00 96.19 81 SER A CA 1
ATOM 652 C C . SER A 1 81 ? 9.602 5.173 1.135 1.00 96.19 81 SER A C 1
ATOM 654 O O . SER A 1 81 ? 8.602 5.690 1.606 1.00 96.19 81 SER A O 1
ATOM 656 N N . VAL A 1 82 ? 9.912 5.284 -0.162 1.00 97.94 82 VAL A N 1
ATOM 657 C CA . VAL A 1 82 ? 9.115 6.103 -1.093 1.00 97.94 82 VAL A CA 1
ATOM 658 C C . VAL A 1 82 ? 7.657 5.631 -1.200 1.00 97.94 82 VAL A C 1
ATOM 660 O O . VAL A 1 82 ? 6.747 6.455 -1.270 1.00 97.94 82 VAL A O 1
ATOM 663 N N . ALA A 1 83 ? 7.411 4.316 -1.161 1.00 97.81 83 ALA A N 1
ATOM 664 C CA . ALA A 1 83 ? 6.060 3.762 -1.168 1.00 97.81 83 ALA A CA 1
ATOM 665 C C . ALA A 1 83 ? 5.371 3.961 0.188 1.00 97.81 83 ALA A C 1
ATOM 667 O O . ALA A 1 83 ? 4.208 4.354 0.234 1.00 97.81 83 ALA A O 1
ATOM 668 N N . LYS A 1 84 ? 6.091 3.738 1.295 1.00 97.50 84 LYS A N 1
ATOM 669 C CA . LYS A 1 84 ? 5.612 4.016 2.656 1.00 97.50 84 LYS A CA 1
ATOM 670 C C . LYS A 1 84 ? 5.165 5.474 2.790 1.00 97.50 84 LYS A C 1
ATOM 672 O O . LYS A 1 84 ? 4.027 5.714 3.177 1.00 97.50 84 LYS A O 1
ATOM 677 N N . ASP A 1 85 ? 6.024 6.426 2.439 1.00 98.12 85 ASP A N 1
ATOM 678 C CA . ASP A 1 85 ? 5.760 7.862 2.572 1.00 98.12 85 ASP A CA 1
ATOM 679 C C . ASP A 1 85 ? 4.573 8.290 1.699 1.00 98.12 85 ASP A C 1
ATOM 681 O O . ASP A 1 85 ? 3.720 9.065 2.134 1.00 98.12 85 ASP A O 1
ATOM 685 N N . TYR A 1 86 ? 4.461 7.716 0.496 1.00 98.69 86 TYR A N 1
ATOM 686 C CA . TYR A 1 86 ? 3.281 7.879 -0.347 1.00 98.69 86 TYR A CA 1
ATOM 687 C C . TYR A 1 86 ? 2.001 7.413 0.362 1.00 98.69 86 TYR A C 1
ATOM 689 O O . TYR A 1 86 ? 1.033 8.171 0.430 1.00 98.69 86 TYR A O 1
ATOM 697 N N . PHE A 1 87 ? 1.983 6.194 0.914 1.00 98.56 87 PHE A N 1
ATOM 698 C CA . PHE A 1 87 ? 0.795 5.658 1.582 1.00 98.56 87 PHE A CA 1
ATOM 699 C C . PHE A 1 87 ? 0.459 6.405 2.877 1.00 98.56 87 PHE A C 1
ATOM 701 O O . PHE A 1 87 ? -0.722 6.576 3.167 1.00 98.56 87 PHE A O 1
ATOM 708 N N . VAL A 1 88 ? 1.450 6.915 3.617 1.00 98.50 88 VAL A N 1
ATOM 709 C CA . VAL A 1 88 ? 1.219 7.791 4.780 1.00 98.50 88 VAL A CA 1
ATOM 710 C C . VAL A 1 88 ? 0.405 9.019 4.371 1.00 98.50 88 VAL A C 1
ATOM 712 O O . VAL A 1 88 ? -0.641 9.289 4.964 1.00 98.50 88 VAL A O 1
ATOM 715 N N . GLU A 1 89 ? 0.831 9.738 3.330 1.00 98.56 89 GLU A N 1
ATOM 716 C CA . GLU A 1 89 ? 0.108 10.930 2.871 1.00 98.56 89 GLU A CA 1
ATOM 717 C C . GLU A 1 89 ? -1.231 10.585 2.203 1.00 98.56 89 GLU A C 1
ATOM 719 O O . GLU A 1 89 ? -2.220 11.291 2.411 1.00 98.56 89 GLU A O 1
ATOM 724 N N . PHE A 1 90 ? -1.307 9.477 1.461 1.00 98.56 90 PHE A N 1
ATOM 725 C CA . PHE A 1 90 ? -2.552 9.014 0.848 1.00 98.56 90 PHE A CA 1
ATOM 726 C C . PHE A 1 90 ? -3.621 8.691 1.904 1.00 98.56 90 PHE A C 1
ATOM 728 O O . PHE A 1 90 ? -4.742 9.191 1.831 1.00 98.56 90 PHE A O 1
ATOM 735 N N . MET A 1 91 ? -3.265 7.918 2.935 1.00 98.50 91 MET A N 1
ATOM 736 C CA . MET A 1 91 ? -4.167 7.513 4.024 1.00 98.50 91 MET A CA 1
ATOM 737 C C . MET A 1 91 ? -4.617 8.700 4.880 1.00 98.50 91 MET A C 1
ATOM 739 O O . MET A 1 91 ? -5.786 8.790 5.271 1.00 98.50 91 MET A O 1
ATOM 743 N N . LYS A 1 92 ? -3.719 9.662 5.105 1.00 98.25 92 LYS A N 1
ATOM 744 C CA . LYS A 1 92 ? -4.011 10.917 5.804 1.00 98.25 92 LYS A CA 1
ATOM 745 C C . LYS A 1 92 ? -5.100 11.734 5.107 1.00 98.25 92 LYS A C 1
ATOM 747 O O . LYS A 1 92 ? -5.929 12.329 5.794 1.00 98.25 92 LYS A O 1
ATOM 752 N N . GLY A 1 93 ? -5.175 11.695 3.772 1.00 97.62 93 GLY A N 1
ATOM 753 C CA . GLY A 1 93 ? -6.272 12.291 2.996 1.00 97.62 93 GLY A CA 1
ATOM 754 C C . GLY A 1 93 ? -7.663 11.742 3.347 1.00 97.62 93 GLY A C 1
ATOM 755 O O . GLY A 1 93 ? -8.668 12.416 3.134 1.00 97.62 93 GLY A O 1
ATOM 756 N N . TYR A 1 94 ? -7.726 10.556 3.956 1.00 97.69 94 TYR A N 1
ATOM 757 C CA . TYR A 1 94 ? -8.954 9.914 4.425 1.00 97.69 94 TYR A CA 1
ATOM 758 C C . TYR A 1 94 ? -9.140 9.984 5.949 1.00 97.69 94 TYR A C 1
ATOM 760 O O . TYR A 1 94 ? -10.039 9.330 6.476 1.00 97.69 94 TYR A O 1
ATOM 768 N N . GLY A 1 95 ? -8.324 10.775 6.655 1.00 97.94 95 GLY A N 1
ATOM 769 C CA . GLY A 1 95 ? -8.377 10.902 8.114 1.00 97.94 95 GLY A CA 1
ATOM 770 C C . GLY A 1 95 ? -7.810 9.693 8.862 1.00 97.94 95 GLY A C 1
ATOM 771 O O . GLY A 1 95 ? -8.174 9.472 10.016 1.00 97.94 95 GLY A O 1
ATOM 772 N N . ILE A 1 96 ? -6.948 8.901 8.213 1.00 98.69 96 ILE A N 1
ATOM 773 C CA . ILE A 1 96 ? -6.331 7.709 8.800 1.00 98.69 96 ILE A CA 1
ATOM 774 C C . ILE A 1 96 ? -4.840 7.963 9.030 1.00 98.69 96 ILE A C 1
ATOM 776 O O . ILE A 1 96 ? -4.097 8.273 8.100 1.00 98.69 96 ILE A O 1
ATOM 780 N N . THR A 1 97 ? -4.393 7.774 10.268 1.00 98.69 97 THR A N 1
ATOM 781 C CA . THR A 1 97 ? -2.978 7.685 10.629 1.00 98.69 97 THR A CA 1
ATOM 782 C C . THR A 1 97 ? -2.470 6.299 10.247 1.00 98.69 97 THR A C 1
ATOM 784 O O . THR A 1 97 ? -2.900 5.295 10.818 1.00 98.69 97 THR A O 1
ATOM 787 N N . TYR A 1 98 ? -1.576 6.239 9.265 1.00 98.50 98 TYR A N 1
ATOM 788 C CA . TYR A 1 98 ? -0.944 5.002 8.819 1.00 98.50 98 TYR A CA 1
ATOM 789 C C . TYR A 1 98 ? 0.500 4.938 9.313 1.00 98.50 98 TYR A C 1
ATOM 791 O O . TYR A 1 98 ? 1.285 5.854 9.068 1.00 98.50 98 TYR A O 1
ATOM 799 N N . GLU A 1 99 ? 0.840 3.863 10.020 1.00 97.81 99 GLU A N 1
ATOM 800 C CA . GLU A 1 99 ? 2.148 3.673 10.639 1.00 97.81 99 GLU A CA 1
ATOM 801 C C . GLU A 1 99 ? 2.746 2.315 10.265 1.00 97.81 99 GLU A C 1
ATOM 803 O O . GLU A 1 99 ? 2.047 1.320 10.064 1.00 97.81 99 GLU A O 1
ATOM 808 N N . SER A 1 100 ? 4.075 2.259 10.272 1.00 96.69 100 SER A N 1
ATOM 809 C CA . SER A 1 100 ? 4.847 1.023 10.124 1.00 96.69 100 SER A CA 1
ATOM 810 C C . SER A 1 100 ? 5.778 0.887 11.333 1.00 96.69 100 SER A C 1
ATOM 812 O O . SER A 1 100 ? 6.967 1.198 11.228 1.00 96.69 100 SER A O 1
ATOM 814 N N . PRO A 1 101 ? 5.268 0.480 12.515 1.00 95.00 101 PRO A N 1
ATOM 815 C CA . PRO A 1 101 ? 5.987 0.627 13.786 1.00 95.00 101 PRO A CA 1
ATOM 816 C C . PRO A 1 101 ? 7.306 -0.146 13.869 1.00 95.00 101 PRO A C 1
ATOM 818 O O . PRO A 1 101 ? 8.162 0.171 14.691 1.00 95.00 101 PRO A O 1
ATOM 821 N N . ILE A 1 102 ? 7.468 -1.180 13.040 1.00 93.50 102 ILE A N 1
ATOM 822 C CA . ILE A 1 102 ? 8.671 -2.016 13.015 1.00 93.50 102 ILE A CA 1
ATOM 823 C C . ILE A 1 102 ? 9.637 -1.658 11.885 1.00 93.50 102 ILE A C 1
ATOM 825 O O . ILE A 1 102 ? 10.688 -2.288 11.796 1.00 93.50 102 ILE A O 1
ATOM 829 N N . TYR A 1 103 ? 9.316 -0.669 11.046 1.00 94.25 103 TYR A N 1
ATOM 830 C CA . TYR A 1 103 ? 10.058 -0.398 9.815 1.00 94.25 103 TYR A CA 1
ATOM 831 C C . TYR A 1 103 ? 11.544 -0.136 10.074 1.00 94.25 103 TYR A C 1
ATOM 833 O O . TYR A 1 103 ? 12.393 -0.824 9.512 1.00 94.25 103 TYR A O 1
ATOM 841 N N . ASP A 1 104 ? 11.843 0.793 10.987 1.00 91.56 104 ASP A N 1
ATOM 842 C CA . ASP A 1 104 ? 13.213 1.173 11.350 1.00 91.56 104 ASP A CA 1
ATOM 843 C C . ASP A 1 104 ? 13.827 0.259 12.422 1.00 91.56 104 ASP A C 1
ATOM 845 O O . ASP A 1 104 ? 15.027 0.316 12.682 1.00 91.56 104 ASP A O 1
ATOM 849 N N . TRP A 1 105 ? 13.030 -0.599 13.061 1.00 92.88 105 TRP A N 1
ATOM 850 C CA . TRP A 1 105 ? 13.542 -1.559 14.041 1.00 92.88 105 TRP A CA 1
ATOM 851 C C . TRP A 1 105 ? 14.036 -2.846 13.370 1.00 92.88 105 TRP A C 1
ATOM 853 O O . TRP A 1 105 ? 15.093 -3.365 13.723 1.00 92.88 105 TRP A O 1
ATOM 863 N N . ALA A 1 106 ? 13.291 -3.357 12.388 1.00 90.62 106 ALA A N 1
ATOM 864 C CA . ALA A 1 106 ? 13.619 -4.580 11.670 1.00 90.62 106 ALA A CA 1
ATOM 865 C C . ALA A 1 106 ? 14.666 -4.295 10.579 1.00 90.62 106 ALA A C 1
ATOM 867 O O . ALA A 1 106 ? 14.335 -4.124 9.406 1.00 90.62 106 ALA A O 1
ATOM 868 N N . GLN A 1 107 ? 15.939 -4.243 10.977 1.00 91.69 107 GLN A N 1
ATOM 869 C CA . GLN A 1 107 ? 17.079 -4.012 10.080 1.00 91.69 107 GLN A CA 1
ATOM 870 C C . GLN A 1 107 ? 17.532 -5.288 9.354 1.00 91.69 107 GLN A C 1
ATOM 872 O O . GLN A 1 107 ? 18.211 -5.215 8.330 1.00 91.69 107 GLN A O 1
ATOM 877 N N . SER A 1 108 ? 17.139 -6.462 9.854 1.00 92.00 108 SER A N 1
ATOM 878 C CA . SER A 1 108 ? 17.426 -7.760 9.250 1.00 92.00 108 SER A CA 1
ATOM 879 C C . SER A 1 108 ? 16.326 -8.788 9.524 1.00 92.00 108 SER A C 1
ATOM 881 O O . SER A 1 108 ? 15.548 -8.676 10.476 1.00 92.00 108 SER A O 1
ATOM 883 N N . SER A 1 109 ? 16.309 -9.864 8.727 1.00 89.19 109 SER A N 1
ATOM 884 C CA . SER A 1 109 ? 15.425 -11.007 8.997 1.00 89.19 109 SER A CA 1
ATOM 885 C C . SER A 1 109 ? 15.720 -11.675 10.347 1.00 89.19 109 SER A C 1
ATOM 887 O O . SER A 1 109 ? 14.829 -12.280 10.944 1.00 89.19 109 SER A O 1
ATOM 889 N N . ASP A 1 110 ? 16.952 -11.566 10.848 1.00 90.81 110 ASP A N 1
ATOM 890 C CA . ASP A 1 110 ? 17.355 -12.185 12.107 1.00 90.81 110 ASP A CA 1
ATOM 891 C C . ASP A 1 110 ? 16.821 -11.411 13.311 1.00 90.81 110 ASP A C 1
ATOM 893 O O . ASP A 1 110 ? 16.342 -12.049 14.248 1.00 90.81 110 ASP A O 1
ATOM 897 N N . ASP A 1 111 ? 16.771 -10.075 13.259 1.00 89.31 111 ASP A N 1
ATOM 898 C CA . ASP A 1 111 ? 16.130 -9.255 14.301 1.00 89.31 111 ASP A CA 1
ATOM 899 C C . ASP A 1 111 ? 14.689 -9.723 14.545 1.00 89.31 111 ASP A C 1
ATOM 901 O O . ASP A 1 111 ? 14.278 -9.995 15.680 1.00 89.31 111 ASP A O 1
ATOM 905 N N . VAL A 1 112 ? 13.944 -9.920 13.451 1.00 89.00 112 VAL A N 1
ATOM 906 C CA . VAL A 1 112 ? 12.565 -10.419 13.481 1.00 89.00 112 VAL A CA 1
ATOM 907 C C . VAL A 1 112 ? 12.508 -11.829 14.073 1.00 89.00 112 VAL A C 1
ATOM 909 O O . VAL A 1 112 ? 11.718 -12.077 14.988 1.00 89.00 112 VAL A O 1
ATOM 912 N N . LYS A 1 113 ? 13.358 -12.758 13.612 1.00 89.56 113 LYS A N 1
ATOM 913 C CA . LYS A 1 113 ? 13.387 -14.142 14.123 1.00 89.56 113 LYS A CA 1
ATOM 914 C C . LYS A 1 113 ? 13.706 -14.196 15.615 1.00 89.56 113 LYS A C 1
ATOM 916 O O . LYS A 1 113 ? 13.020 -14.912 16.345 1.00 89.56 113 LYS A O 1
ATOM 921 N N . TYR A 1 114 ? 14.703 -13.445 16.080 1.00 90.38 114 TYR A N 1
ATOM 922 C CA . TYR A 1 114 ? 15.080 -13.408 17.492 1.00 90.38 114 TYR A CA 1
ATOM 923 C C . TYR A 1 114 ? 13.943 -12.875 18.357 1.00 90.38 114 TYR A C 1
ATOM 925 O O . TYR A 1 114 ? 13.649 -13.451 19.407 1.00 90.38 114 TYR A O 1
ATOM 933 N N . LYS A 1 115 ? 13.248 -11.826 17.908 1.00 89.81 115 LYS A N 1
ATOM 934 C CA . LYS A 1 115 ? 12.109 -11.283 18.651 1.00 89.81 115 LYS A CA 1
ATOM 935 C C . LYS A 1 115 ? 10.931 -12.250 18.700 1.00 89.81 115 LYS A C 1
ATOM 937 O O . LYS A 1 115 ? 10.338 -12.426 19.762 1.00 89.81 115 LYS A O 1
ATOM 942 N N . LEU A 1 116 ? 10.614 -12.911 17.587 1.00 90.00 116 LEU A N 1
ATOM 943 C CA . LEU A 1 116 ? 9.579 -13.946 17.551 1.00 90.00 116 LEU A CA 1
ATOM 944 C C . LEU A 1 116 ? 9.927 -15.115 18.483 1.00 90.00 116 LEU A C 1
ATOM 946 O O . LEU A 1 116 ? 9.062 -15.559 19.236 1.00 90.00 116 LEU A O 1
ATOM 950 N N . LEU A 1 117 ? 11.192 -15.550 18.504 1.00 89.75 117 LEU A N 1
ATOM 951 C CA . LEU A 1 117 ? 11.674 -16.606 19.396 1.00 89.75 117 LEU A CA 1
ATOM 952 C C . LEU A 1 117 ? 11.527 -16.225 20.877 1.00 89.75 117 LEU A C 1
ATOM 954 O O . LEU A 1 117 ? 11.020 -17.028 21.657 1.00 89.75 117 LEU A O 1
ATOM 958 N N . GLN A 1 118 ? 11.901 -14.998 21.259 1.00 89.19 118 GLN A N 1
ATOM 959 C CA . GLN A 1 118 ? 11.710 -14.485 22.626 1.00 89.19 118 GLN A CA 1
ATOM 960 C C . GLN A 1 118 ? 10.238 -14.494 23.061 1.00 89.19 118 GLN A C 1
ATOM 962 O O . GLN A 1 118 ? 9.941 -14.679 24.238 1.00 89.19 118 GLN A O 1
ATOM 967 N N . LEU A 1 119 ? 9.318 -14.305 22.113 1.00 87.44 1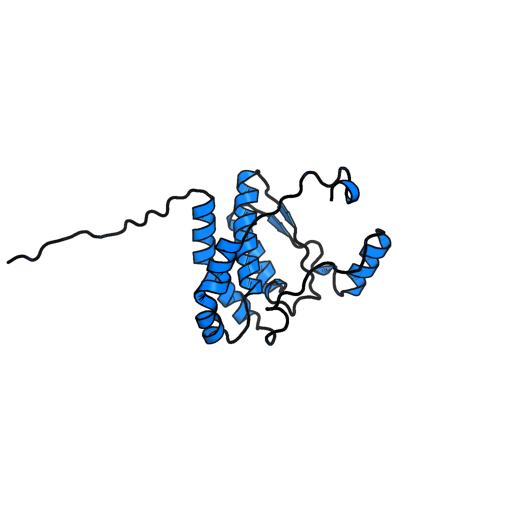19 LEU A N 1
ATOM 968 C CA . LEU A 1 119 ? 7.873 -14.336 22.342 1.00 87.44 119 LEU A CA 1
ATOM 969 C C . LEU A 1 119 ? 7.271 -15.751 22.242 1.00 87.44 119 LEU A C 1
ATOM 971 O O . LEU A 1 119 ? 6.055 -15.900 22.356 1.00 87.44 119 LEU A O 1
ATOM 975 N N . GLY A 1 120 ? 8.082 -16.786 21.997 1.00 87.25 120 GLY A N 1
ATOM 976 C CA . GLY A 1 120 ? 7.604 -18.156 21.787 1.00 87.25 120 GLY A CA 1
ATOM 977 C C . GLY A 1 120 ? 6.761 -18.325 20.515 1.00 87.25 120 GLY A C 1
ATOM 978 O O . GLY A 1 120 ? 5.925 -19.226 20.430 1.00 87.25 120 GLY A O 1
ATOM 979 N N . LEU A 1 121 ? 6.934 -17.443 19.526 1.00 84.69 121 LEU A N 1
ATOM 980 C CA . LEU A 1 121 ? 6.229 -17.478 18.248 1.00 84.69 121 LEU A CA 1
ATOM 981 C C . LEU A 1 121 ? 7.075 -18.195 17.188 1.00 84.69 121 LEU A C 1
ATOM 983 O O . LEU A 1 121 ? 8.292 -18.048 17.132 1.00 84.69 121 LEU A O 1
ATOM 987 N N . SER A 1 122 ? 6.410 -18.954 16.311 1.00 82.56 122 SER A N 1
ATOM 988 C CA . SER A 1 122 ? 7.066 -19.593 15.163 1.00 82.56 122 SER A CA 1
ATOM 989 C C . SER A 1 122 ? 7.804 -18.565 14.303 1.00 82.56 122 SER A C 1
ATOM 991 O O . SER A 1 122 ? 7.201 -17.582 13.876 1.00 82.56 122 SER A O 1
ATOM 993 N N . THR A 1 123 ? 9.071 -18.848 14.002 1.00 80.94 123 THR A N 1
ATOM 994 C CA . THR A 1 123 ? 9.925 -18.090 13.072 1.00 80.94 123 THR A CA 1
ATOM 995 C C . THR A 1 123 ? 9.796 -18.564 11.625 1.00 80.94 123 THR A C 1
ATOM 997 O O . THR A 1 123 ? 10.278 -17.902 10.709 1.00 80.94 123 THR A O 1
ATOM 1000 N N . LYS A 1 124 ? 9.149 -19.716 11.395 1.00 76.25 124 LYS A N 1
ATOM 1001 C CA . LYS A 1 124 ? 8.869 -20.219 10.050 1.00 76.25 124 LYS A CA 1
ATOM 1002 C C . LYS A 1 124 ? 7.795 -19.348 9.405 1.00 76.25 124 LYS A C 1
ATOM 1004 O O . LYS A 1 124 ? 6.664 -19.326 9.899 1.00 76.25 124 LYS A O 1
ATOM 1009 N N . SER A 1 125 ? 8.148 -18.680 8.306 1.00 70.69 125 SER A N 1
ATOM 1010 C CA . SER A 1 125 ? 7.159 -17.995 7.478 1.00 70.69 125 SER A CA 1
ATOM 1011 C C . SER A 1 125 ? 6.176 -19.016 6.903 1.00 70.69 125 SER A C 1
ATOM 1013 O O . SER A 1 125 ? 6.566 -20.091 6.439 1.00 70.69 125 SER A O 1
ATOM 1015 N N . LEU A 1 126 ? 4.892 -18.688 7.003 1.00 72.25 126 LEU A N 1
ATOM 1016 C CA . LEU A 1 126 ? 3.797 -19.425 6.372 1.00 72.25 126 LEU A CA 1
ATOM 1017 C C . LEU A 1 126 ? 3.261 -18.674 5.146 1.00 72.25 126 LEU A C 1
ATOM 1019 O O . LEU A 1 126 ? 2.259 -19.095 4.571 1.00 72.25 126 LEU A O 1
ATOM 1023 N N . GLU A 1 12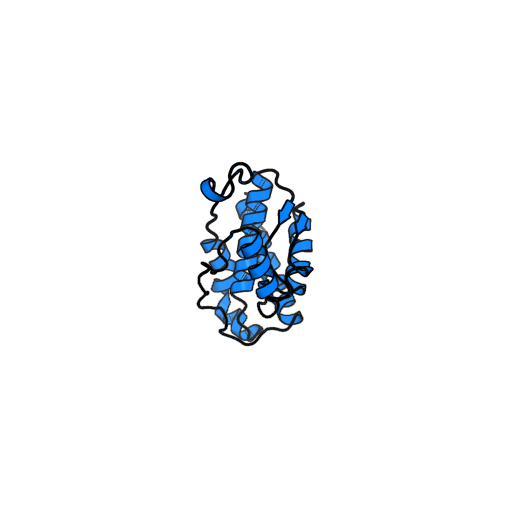7 ? 3.889 -17.557 4.779 1.00 69.94 127 GLU A N 1
ATOM 1024 C CA . GLU A 1 127 ? 3.505 -16.780 3.609 1.00 69.94 127 GLU A CA 1
ATOM 1025 C C . GLU A 1 127 ? 3.912 -17.528 2.341 1.00 69.94 127 GLU A C 1
ATOM 1027 O O . GLU A 1 127 ? 5.025 -18.046 2.223 1.00 69.94 127 GLU A O 1
ATOM 1032 N N . GLY A 1 128 ? 2.974 -17.618 1.401 1.00 71.00 128 GLY A N 1
ATOM 1033 C CA . GLY A 1 128 ? 3.279 -18.093 0.061 1.00 71.00 128 GLY A CA 1
ATOM 1034 C C . GLY A 1 128 ? 4.092 -17.039 -0.682 1.00 71.00 128 GLY A C 1
ATOM 1035 O O . GLY A 1 128 ? 3.828 -15.846 -0.553 1.00 71.00 128 GLY A O 1
ATOM 1036 N N . LEU A 1 129 ? 5.060 -17.480 -1.481 1.00 78.38 129 LEU A N 1
ATOM 1037 C CA . LEU A 1 129 ? 5.734 -16.594 -2.422 1.00 78.38 129 LEU A CA 1
ATOM 1038 C C . LEU A 1 129 ? 4.792 -16.328 -3.598 1.00 78.38 129 LEU A C 1
ATOM 1040 O O . LEU A 1 129 ? 4.257 -17.265 -4.197 1.00 78.38 129 LEU A O 1
ATOM 1044 N N . SER A 1 130 ? 4.576 -15.053 -3.916 1.00 84.75 130 SER A N 1
ATOM 1045 C CA . SER A 1 130 ? 3.842 -14.676 -5.123 1.00 84.75 130 SER A CA 1
ATOM 1046 C C . SER A 1 130 ? 4.626 -15.105 -6.360 1.00 84.75 130 SER A C 1
ATOM 1048 O O . SER A 1 130 ? 5.841 -14.937 -6.410 1.00 84.75 130 SER A O 1
ATOM 1050 N N . ILE A 1 131 ? 3.937 -15.578 -7.402 1.00 89.06 131 ILE A N 1
ATOM 1051 C CA . ILE A 1 131 ? 4.564 -15.885 -8.703 1.00 89.06 131 ILE A CA 1
ATOM 1052 C C . ILE A 1 131 ? 5.184 -14.649 -9.374 1.00 89.06 131 ILE A C 1
ATOM 1054 O O . ILE A 1 131 ? 5.964 -14.780 -10.312 1.00 89.06 131 ILE A O 1
ATOM 1058 N N . PHE A 1 132 ? 4.815 -13.450 -8.915 1.00 89.69 132 PHE A N 1
ATOM 1059 C CA . PHE A 1 132 ? 5.363 -12.183 -9.388 1.00 89.69 132 PHE A CA 1
ATOM 1060 C C . PHE A 1 132 ? 6.572 -11.715 -8.570 1.00 89.69 132 PHE A C 1
ATOM 1062 O O . PHE A 1 132 ? 7.299 -10.834 -9.036 1.00 89.69 132 PHE A O 1
ATOM 1069 N N . ALA A 1 133 ? 6.810 -12.295 -7.389 1.00 83.50 133 ALA A N 1
ATOM 1070 C CA . ALA A 1 133 ? 8.001 -12.000 -6.602 1.00 83.50 133 ALA A CA 1
ATOM 1071 C C . ALA A 1 133 ? 9.263 -12.443 -7.360 1.00 83.50 133 ALA A C 1
ATOM 1073 O O . ALA A 1 133 ? 9.222 -13.392 -8.143 1.00 83.50 133 ALA A O 1
ATOM 1074 N N . ASP A 1 134 ? 10.366 -11.718 -7.162 1.00 82.69 134 ASP A N 1
ATOM 1075 C CA . ASP A 1 134 ? 11.699 -12.026 -7.710 1.00 82.69 134 ASP A CA 1
ATOM 1076 C C . ASP A 1 134 ? 11.771 -12.226 -9.237 1.00 82.69 134 ASP A C 1
ATOM 1078 O O . ASP A 1 134 ? 12.724 -12.791 -9.770 1.00 82.69 134 ASP A O 1
ATOM 1082 N N . SER A 1 135 ? 10.772 -11.738 -9.973 1.00 85.00 135 SER A N 1
ATOM 1083 C CA . SER A 1 135 ? 10.675 -11.930 -11.424 1.00 85.00 135 SER A CA 1
ATOM 1084 C C . SER A 1 135 ? 11.418 -10.861 -12.236 1.00 85.00 135 SER A C 1
ATOM 1086 O O . SER A 1 135 ? 11.653 -11.048 -13.429 1.00 85.00 135 SER A O 1
ATOM 1088 N N . PHE A 1 136 ? 11.775 -9.732 -11.614 1.00 88.06 136 PHE A N 1
ATOM 1089 C CA . PHE A 1 136 ? 12.428 -8.581 -12.246 1.00 88.06 136 PHE A CA 1
ATOM 1090 C C . PHE A 1 136 ? 13.495 -7.974 -11.329 1.00 88.06 136 PHE A C 1
ATOM 1092 O O . PHE A 1 136 ? 13.530 -8.209 -10.125 1.00 88.06 136 PHE A O 1
ATOM 1099 N N . THR A 1 137 ? 14.352 -7.133 -11.909 1.00 91.81 137 THR A N 1
ATOM 1100 C CA . THR A 1 137 ? 15.299 -6.311 -11.145 1.00 91.81 137 THR A CA 1
ATOM 1101 C C . THR A 1 137 ? 14.582 -5.207 -10.366 1.00 91.81 137 THR A C 1
ATOM 1103 O O . THR A 1 137 ? 13.587 -4.655 -10.838 1.00 91.81 137 THR A O 1
ATOM 1106 N N . THR A 1 138 ? 15.137 -4.813 -9.219 1.00 92.31 138 THR A N 1
ATOM 1107 C CA . THR A 1 138 ? 14.590 -3.757 -8.351 1.00 92.31 138 THR A CA 1
ATOM 1108 C C . THR A 1 138 ? 14.362 -2.435 -9.115 1.00 92.31 138 THR A C 1
ATOM 1110 O O . THR A 1 138 ? 15.241 -2.012 -9.882 1.00 92.31 138 THR A O 1
ATOM 1113 N N . PRO A 1 139 ? 13.193 -1.778 -8.980 1.00 94.56 139 PRO A N 1
ATOM 1114 C CA . PRO A 1 139 ? 12.931 -0.456 -9.555 1.00 94.56 139 PRO A CA 1
ATOM 1115 C C . PRO A 1 139 ? 13.588 0.671 -8.741 1.00 94.56 139 PRO A C 1
ATOM 1117 O O . PRO A 1 139 ? 13.816 0.539 -7.536 1.00 94.56 139 PRO A O 1
ATOM 1120 N N . SER A 1 140 ? 13.864 1.801 -9.396 1.00 96.56 140 SER A N 1
ATOM 1121 C CA . SER A 1 140 ? 14.295 3.022 -8.703 1.00 96.56 140 SER A CA 1
ATOM 1122 C C . SER A 1 140 ? 13.126 3.669 -7.953 1.00 96.56 140 SER A C 1
ATOM 1124 O O . SER A 1 140 ? 11.964 3.344 -8.213 1.00 96.56 140 SER A O 1
ATOM 1126 N N . ASP A 1 141 ? 13.419 4.575 -7.020 1.00 97.69 141 ASP A N 1
ATOM 1127 C CA . ASP A 1 141 ? 12.376 5.267 -6.253 1.00 97.69 141 ASP A CA 1
ATOM 1128 C C . ASP A 1 141 ? 11.480 6.130 -7.150 1.00 97.69 141 ASP A C 1
ATOM 1130 O O . ASP A 1 141 ? 10.273 6.200 -6.931 1.00 97.69 141 ASP A O 1
ATOM 1134 N N . GLU A 1 142 ? 12.038 6.710 -8.214 1.00 98.19 142 GLU A N 1
ATOM 1135 C CA . GLU A 1 142 ? 11.288 7.494 -9.198 1.00 98.19 142 GLU A CA 1
ATOM 1136 C C . GLU A 1 142 ? 10.263 6.628 -9.934 1.00 98.19 142 GLU A C 1
ATOM 1138 O O . GLU A 1 142 ? 9.120 7.043 -10.104 1.00 98.19 142 GLU A O 1
ATOM 1143 N N . VAL A 1 143 ? 10.641 5.405 -10.328 1.00 98.00 143 VAL A N 1
ATOM 1144 C CA . VAL A 1 143 ? 9.724 4.461 -10.988 1.00 98.00 143 VAL A CA 1
ATOM 1145 C C . VAL A 1 143 ? 8.599 4.040 -10.043 1.00 98.00 143 VAL A C 1
ATOM 1147 O O . VAL A 1 143 ? 7.442 3.987 -10.457 1.00 98.00 143 VAL A O 1
ATOM 1150 N N . VAL A 1 144 ? 8.923 3.767 -8.776 1.00 98.25 144 VAL A N 1
ATOM 1151 C CA . VAL A 1 144 ? 7.927 3.410 -7.754 1.00 98.25 144 VAL A CA 1
ATOM 1152 C C . VAL A 1 144 ? 6.933 4.550 -7.547 1.00 98.25 144 VAL A C 1
ATOM 1154 O O . VAL A 1 144 ? 5.724 4.327 -7.598 1.00 98.25 144 VAL A O 1
ATOM 1157 N N . LEU A 1 145 ? 7.429 5.774 -7.356 1.00 98.56 145 LEU A N 1
ATOM 1158 C CA . LEU A 1 145 ? 6.579 6.939 -7.141 1.00 98.56 145 LEU A CA 1
ATOM 1159 C C . LEU A 1 145 ? 5.715 7.251 -8.365 1.00 98.56 145 LEU A C 1
ATOM 1161 O O . LEU A 1 145 ? 4.528 7.532 -8.209 1.00 98.56 145 LEU A O 1
ATOM 1165 N N . GLN A 1 146 ? 6.284 7.178 -9.570 1.00 98.50 146 GLN A N 1
ATOM 1166 C CA . GLN A 1 146 ? 5.546 7.445 -10.801 1.00 98.50 146 GLN A CA 1
ATOM 1167 C C . GLN A 1 146 ? 4.393 6.452 -10.979 1.00 98.50 146 GLN A C 1
ATOM 1169 O O . GLN A 1 146 ? 3.265 6.872 -11.212 1.00 98.50 146 GLN A O 1
ATOM 1174 N N . TYR A 1 147 ? 4.639 5.155 -10.766 1.00 98.56 147 TYR A N 1
ATOM 1175 C CA . TYR A 1 147 ? 3.584 4.140 -10.811 1.00 98.56 147 TYR A CA 1
ATOM 1176 C C . TYR A 1 147 ? 2.460 4.415 -9.807 1.00 98.56 147 TYR A C 1
ATOM 1178 O O . TYR A 1 147 ? 1.283 4.345 -10.157 1.00 98.56 147 TYR A O 1
ATOM 1186 N N . LEU A 1 148 ? 2.805 4.766 -8.562 1.00 98.69 148 LEU A N 1
ATOM 1187 C CA . LEU A 1 148 ? 1.817 5.104 -7.532 1.00 98.69 148 LEU A CA 1
ATOM 1188 C C . LEU A 1 148 ? 0.944 6.289 -7.961 1.00 98.69 148 LEU A C 1
ATOM 1190 O O . LEU A 1 148 ? -0.279 6.219 -7.856 1.00 98.69 148 LEU A O 1
ATOM 1194 N N . ARG A 1 149 ? 1.556 7.346 -8.506 1.00 98.44 149 ARG A N 1
ATOM 1195 C CA . ARG A 1 149 ? 0.834 8.528 -9.000 1.00 98.44 149 ARG A CA 1
ATOM 1196 C C . ARG A 1 149 ? -0.055 8.219 -10.196 1.00 98.44 149 ARG A C 1
ATOM 1198 O O . ARG A 1 149 ? -1.193 8.678 -10.227 1.00 98.44 149 ARG A O 1
ATOM 1205 N N . ASP A 1 150 ? 0.415 7.396 -11.125 1.00 98.31 150 ASP A N 1
ATOM 1206 C CA . ASP A 1 150 ? -0.355 7.026 -12.314 1.00 98.31 150 ASP A CA 1
ATOM 1207 C C . ASP A 1 150 ? -1.585 6.167 -11.959 1.00 98.31 150 ASP A C 1
ATOM 1209 O O . ASP A 1 150 ? -2.627 6.263 -12.611 1.00 98.31 150 ASP A O 1
ATOM 1213 N N . LYS A 1 151 ? -1.513 5.364 -10.887 1.00 98.31 151 LYS A N 1
ATOM 1214 C CA . LYS A 1 151 ? -2.644 4.556 -10.392 1.00 98.31 151 LYS A CA 1
ATOM 1215 C C . LYS A 1 151 ? -3.554 5.290 -9.400 1.00 98.31 151 LYS A C 1
ATOM 1217 O O . LYS A 1 151 ? -4.679 4.836 -9.181 1.00 98.31 151 LYS A O 1
ATOM 1222 N N . GLU A 1 152 ? -3.115 6.411 -8.827 1.00 98.50 152 GLU A N 1
ATOM 1223 C CA . GLU A 1 152 ? -3.819 7.139 -7.760 1.00 98.50 152 GLU A CA 1
ATOM 1224 C C . GLU A 1 152 ? -5.259 7.486 -8.137 1.00 98.50 152 GLU A C 1
ATOM 1226 O O . GLU A 1 152 ? -6.183 7.215 -7.371 1.00 98.50 152 GLU A O 1
ATOM 1231 N N . ARG A 1 153 ? -5.482 8.018 -9.347 1.00 98.00 153 ARG A N 1
ATOM 1232 C CA . ARG A 1 153 ? -6.831 8.399 -9.783 1.00 98.00 153 ARG A CA 1
ATOM 1233 C C . ARG A 1 153 ? -7.790 7.207 -9.776 1.00 98.00 153 ARG A C 1
ATOM 1235 O O . ARG A 1 153 ? -8.895 7.312 -9.254 1.00 98.00 153 ARG A O 1
ATOM 1242 N N . LYS A 1 154 ? -7.340 6.063 -10.297 1.00 98.25 154 LYS A N 1
ATOM 1243 C CA . LYS A 1 154 ? -8.119 4.818 -10.333 1.00 98.25 154 LYS A CA 1
ATOM 1244 C C . LYS A 1 154 ? -8.375 4.276 -8.925 1.00 98.25 154 LYS A C 1
ATOM 1246 O O . LYS A 1 154 ? -9.447 3.741 -8.664 1.00 98.25 154 LYS A O 1
ATOM 1251 N N . ALA A 1 155 ? -7.411 4.421 -8.015 1.00 98.44 155 ALA A N 1
ATOM 1252 C CA . ALA A 1 155 ? -7.572 4.048 -6.612 1.00 98.44 155 ALA A CA 1
ATOM 1253 C C . ALA A 1 155 ? -8.651 4.899 -5.921 1.00 98.44 155 ALA A C 1
ATOM 1255 O O . ALA A 1 155 ? -9.519 4.349 -5.246 1.00 98.44 155 ALA A O 1
ATOM 1256 N N . VAL A 1 156 ? -8.647 6.216 -6.151 1.00 98.38 156 VAL A N 1
ATOM 1257 C CA . VAL A 1 156 ? -9.689 7.127 -5.652 1.00 98.38 156 VAL A CA 1
ATOM 1258 C C . VAL A 1 156 ? -11.064 6.727 -6.189 1.00 98.38 156 VAL A C 1
ATOM 1260 O O . VAL A 1 156 ? -11.984 6.564 -5.394 1.00 98.38 156 VAL A O 1
ATOM 1263 N N . ASP A 1 157 ? -11.192 6.467 -7.495 1.00 98.06 157 ASP A N 1
ATOM 1264 C CA . ASP A 1 157 ? -12.466 6.049 -8.098 1.00 98.06 157 ASP A CA 1
ATOM 1265 C C . ASP A 1 157 ? -12.993 4.727 -7.484 1.00 98.06 157 ASP A C 1
ATOM 1267 O O . ASP A 1 157 ? -14.195 4.570 -7.262 1.00 98.06 157 ASP A O 1
ATOM 1271 N N . ILE A 1 158 ? -12.103 3.779 -7.153 1.00 98.06 158 ILE A N 1
ATOM 1272 C CA . ILE A 1 158 ? -12.456 2.529 -6.453 1.00 98.06 158 ILE A CA 1
ATOM 1273 C C . ILE A 1 158 ? -12.958 2.808 -5.029 1.00 98.06 158 ILE A C 1
ATOM 1275 O O . ILE A 1 158 ? -13.952 2.222 -4.600 1.00 98.06 158 ILE A O 1
ATOM 1279 N N . ILE A 1 159 ? -12.279 3.685 -4.288 1.00 98.06 159 ILE A N 1
ATOM 1280 C CA . ILE A 1 159 ? -12.657 4.047 -2.915 1.00 98.06 159 ILE A CA 1
ATOM 1281 C C . ILE A 1 159 ? -14.013 4.761 -2.901 1.00 98.06 159 ILE A C 1
ATOM 1283 O O . ILE A 1 159 ? -14.864 4.449 -2.065 1.00 98.06 159 ILE A O 1
ATOM 1287 N N . ASP A 1 160 ? -14.231 5.678 -3.840 1.00 96.94 160 ASP A N 1
ATOM 1288 C CA . ASP A 1 160 ? -15.495 6.391 -4.015 1.00 96.94 160 ASP A CA 1
ATOM 1289 C C . ASP A 1 160 ? -16.635 5.416 -4.331 1.00 96.94 160 ASP A C 1
ATOM 1291 O O . ASP A 1 160 ? -17.699 5.476 -3.707 1.00 96.94 160 ASP A O 1
ATOM 1295 N N . PHE A 1 161 ? -16.387 4.452 -5.222 1.00 96.56 161 PHE A N 1
ATOM 1296 C CA . PHE A 1 161 ? -17.333 3.378 -5.513 1.00 96.56 161 PHE A CA 1
ATOM 1297 C C . PHE A 1 161 ? -17.687 2.563 -4.259 1.00 96.56 161 PHE A C 1
ATOM 1299 O O . PHE A 1 161 ? -18.868 2.319 -4.001 1.00 96.56 161 PHE A O 1
ATOM 1306 N N . PHE A 1 162 ? -16.702 2.183 -3.435 1.00 95.25 162 PHE A N 1
ATOM 1307 C CA . PHE A 1 162 ? -16.957 1.470 -2.176 1.00 95.25 162 PHE A CA 1
ATOM 1308 C C . PHE A 1 162 ? -17.794 2.280 -1.189 1.00 95.25 162 PHE A C 1
ATOM 1310 O O . PHE A 1 162 ? -18.632 1.714 -0.487 1.00 95.25 162 PHE A O 1
ATOM 1317 N N . GLN A 1 163 ? -17.609 3.597 -1.162 1.00 92.00 163 GLN A N 1
ATOM 1318 C CA . GLN A 1 163 ? -18.321 4.506 -0.263 1.00 92.00 163 GLN A CA 1
ATOM 1319 C C . GLN A 1 163 ? -19.716 4.892 -0.776 1.00 92.00 163 GLN A C 1
ATOM 1321 O O . GLN A 1 163 ? -20.444 5.602 -0.084 1.00 92.00 163 GLN A O 1
ATOM 1326 N N . GLY A 1 164 ? -20.125 4.397 -1.950 1.00 85.00 164 GLY A N 1
ATOM 1327 C CA . GLY A 1 164 ? -21.426 4.708 -2.542 1.00 85.00 164 GLY A CA 1
ATOM 1328 C C . GLY A 1 164 ? -21.503 6.110 -3.148 1.00 85.00 164 GLY A C 1
ATOM 1329 O O . GLY A 1 164 ? -22.603 6.598 -3.412 1.00 85.00 164 GLY A O 1
ATOM 1330 N N . SER A 1 165 ? -20.359 6.755 -3.394 1.00 70.00 165 SER A N 1
ATOM 1331 C CA . SER A 1 165 ? -20.295 7.975 -4.193 1.00 70.00 165 SER A CA 1
ATOM 1332 C C . SER A 1 165 ? -20.654 7.603 -5.630 1.00 70.00 165 SER A C 1
ATOM 1334 O O . SER A 1 165 ? -19.886 6.945 -6.331 1.00 70.00 165 SER A O 1
ATOM 1336 N N . ILE A 1 166 ? -21.854 7.977 -6.075 1.00 52.28 166 ILE A N 1
ATOM 1337 C CA . ILE A 1 166 ? -22.257 7.813 -7.473 1.00 52.28 166 ILE A CA 1
ATOM 1338 C C . ILE A 1 166 ? -21.282 8.639 -8.313 1.00 52.28 166 ILE A C 1
ATOM 1340 O O . ILE A 1 166 ? -21.266 9.867 -8.226 1.00 52.28 166 ILE A O 1
ATOM 1344 N N . VAL A 1 167 ? -20.472 7.969 -9.135 1.00 52.03 167 VAL A N 1
ATOM 1345 C CA . VAL A 1 167 ? -19.741 8.625 -10.218 1.00 52.03 167 VAL A CA 1
ATOM 1346 C C . VAL A 1 167 ? -20.805 9.213 -11.140 1.00 52.03 167 VAL A C 1
ATOM 1348 O O . VAL A 1 167 ? -21.420 8.493 -11.925 1.00 52.03 167 VAL A O 1
ATOM 1351 N N . ASN A 1 168 ? -21.078 10.513 -11.015 1.00 40.41 168 ASN A N 1
ATOM 1352 C CA . ASN A 1 168 ? -21.901 11.238 -11.975 1.00 40.41 168 ASN A CA 1
ATOM 1353 C C . ASN A 1 168 ? -21.134 11.295 -13.300 1.00 40.41 168 ASN A C 1
ATOM 1355 O O . ASN A 1 168 ? -20.455 12.270 -13.611 1.00 40.41 168 ASN A O 1
ATOM 1359 N N . SER A 1 169 ? -21.240 10.234 -14.096 1.00 45.22 169 SER A N 1
ATOM 1360 C CA . SER A 1 169 ? -20.905 10.255 -15.513 1.00 45.22 169 SER A CA 1
ATOM 1361 C C . SER A 1 169 ? -22.002 11.021 -16.255 1.00 45.22 169 SER A C 1
ATOM 1363 O O . SER A 1 169 ? -22.849 10.439 -16.930 1.00 45.22 169 SER A O 1
ATOM 1365 N N . SER A 1 170 ? -22.035 12.338 -16.084 1.00 46.22 170 SER A N 1
ATOM 1366 C CA . SER A 1 170 ? -22.875 13.218 -16.889 1.00 46.22 170 SER A CA 1
ATOM 1367 C C . SER A 1 170 ? -22.207 14.577 -17.046 1.00 46.22 170 SER A C 1
ATOM 1369 O O . SER A 1 170 ? -22.575 15.557 -16.401 1.00 46.22 170 SER A O 1
ATOM 1371 N N . THR A 1 171 ? -21.241 14.633 -17.956 1.00 38.91 171 THR A N 1
ATOM 1372 C CA . THR A 1 171 ? -20.860 15.871 -18.634 1.00 38.91 171 THR A CA 1
ATOM 1373 C C . THR A 1 171 ? -20.968 15.663 -20.146 1.00 38.91 171 THR A C 1
ATOM 1375 O O . THR A 1 171 ? -20.170 14.971 -20.771 1.00 38.91 171 THR A O 1
ATOM 1378 N N . SER A 1 172 ? -22.021 16.290 -20.687 1.00 38.16 172 SER A N 1
ATOM 1379 C CA . SER A 1 172 ? -22.246 16.750 -22.068 1.00 38.16 172 SER A CA 1
ATOM 1380 C C . SER A 1 172 ? -22.360 15.726 -23.210 1.00 38.16 172 SER A C 1
ATOM 1382 O O . SER A 1 172 ? -21.438 15.543 -23.998 1.00 38.16 172 SER A O 1
ATOM 1384 N N . LEU A 1 173 ? -23.581 15.217 -23.408 1.00 43.69 173 LEU A N 1
ATOM 1385 C CA . LEU A 1 173 ? -24.171 15.057 -24.745 1.00 43.69 173 LEU A CA 1
ATOM 1386 C C . LEU A 1 173 ? -25.364 16.021 -24.876 1.00 43.69 173 LEU A C 1
ATOM 1388 O O . LEU A 1 173 ? -26.522 15.624 -24.888 1.00 43.69 173 LEU A O 1
ATOM 1392 N N . GLU A 1 174 ? -25.055 17.311 -24.975 1.00 41.41 174 GLU A N 1
ATOM 1393 C CA . GLU A 1 174 ? -25.899 18.327 -25.612 1.00 41.41 174 GLU A CA 1
ATOM 1394 C C . GLU A 1 174 ? -24.973 19.051 -26.613 1.00 41.41 174 GLU A C 1
ATOM 1396 O O . GLU A 1 174 ? -23.847 19.378 -26.265 1.00 41.41 174 GLU A O 1
ATOM 1401 N N . GLY A 1 175 ? -25.293 19.276 -27.885 1.00 35.16 175 GLY A N 1
ATOM 1402 C CA . GLY A 1 175 ? -26.595 19.260 -28.520 1.00 35.16 175 GLY A CA 1
ATOM 1403 C C . GLY A 1 175 ? -26.538 18.870 -29.997 1.00 35.16 175 GLY A C 1
ATOM 1404 O O . GLY A 1 175 ? -25.625 19.206 -30.749 1.00 35.16 175 GLY A O 1
ATOM 1405 N N . SER A 1 176 ? -27.603 18.188 -30.403 1.00 45.56 176 SER A N 1
ATOM 1406 C CA . SER A 1 176 ? -28.119 18.203 -31.767 1.00 45.56 176 SER A CA 1
ATOM 1407 C C . SER A 1 176 ? -28.333 19.648 -32.233 1.00 45.56 176 SER A C 1
ATOM 1409 O O . SER A 1 176 ? -28.977 20.416 -31.515 1.00 45.56 176 SER A O 1
ATOM 1411 N N . ARG A 1 177 ? -27.826 19.991 -33.427 1.00 45.38 177 ARG A N 1
ATOM 1412 C CA . ARG A 1 177 ? -28.516 20.752 -34.496 1.00 45.38 177 ARG A CA 1
ATOM 1413 C C . ARG A 1 177 ? -27.514 21.237 -35.549 1.00 45.38 177 ARG A C 1
ATOM 1415 O O . ARG A 1 177 ? -26.973 22.323 -35.422 1.00 45.38 177 ARG A O 1
ATOM 1422 N N . TYR A 1 178 ? -27.385 20.486 -36.639 1.00 39.19 178 TYR A N 1
ATOM 1423 C CA . TYR A 1 178 ? -27.283 21.076 -37.977 1.00 39.19 178 TYR A CA 1
ATOM 1424 C C . TYR A 1 178 ? -28.092 20.209 -38.941 1.00 39.19 178 TYR A C 1
ATOM 1426 O O . TYR A 1 178 ? -27.621 19.210 -39.471 1.00 39.19 178 TYR A O 1
ATOM 1434 N N . ALA A 1 179 ? -29.354 20.598 -39.105 1.00 42.06 179 ALA A N 1
ATOM 1435 C CA . ALA A 1 179 ? -30.145 20.304 -40.285 1.00 42.06 179 ALA A CA 1
ATOM 1436 C C . ALA A 1 179 ? -30.517 21.653 -40.903 1.00 42.06 179 ALA A C 1
ATOM 1438 O O . ALA A 1 179 ? -31.383 22.358 -40.378 1.00 42.06 179 ALA A O 1
ATOM 1439 N N . LYS A 1 180 ? -29.796 22.018 -41.962 1.00 42.31 180 LYS A N 1
ATOM 1440 C CA . LYS A 1 180 ? -30.283 22.643 -43.195 1.00 42.31 180 LYS A CA 1
ATOM 1441 C C . LYS A 1 180 ? -29.156 22.625 -44.215 1.00 42.31 180 LYS A C 1
ATOM 1443 O O . LYS A 1 180 ? -28.034 23.012 -43.827 1.00 42.31 180 LYS A O 1
#